Protein AF-A0A497I7K6-F1 (afdb_monomer_lite)

Secondary structure (DSSP, 8-state):
---HHHHHHHHHHHHTT---HHHHHHHHHHHHTTTT----EEEEETTEEEEEESS---S-HHHHHHHHHHHS--SEEEEEEEEEETTEEEEEEEEEETTS-HHHHHHHH--S-GGGEEEEEEE-SS-EEEEE-SSS-EEEEEE-SSHHHHHHHHHHHHHHH-TT---

Radius of gyration: 18.53 Å; chains: 1; bounding box: 37×37×55 Å

Sequence (167 aa):
MVNLFDYMRGLTDILGGKLTPKAKRVLAGLTEEREYHYKLNVELKSNIINVSSSLPISLLPDTLFSFFESRVRALAYTVIVSYEWRGELKRLEKVAPIQEDPSRLLKSMLQVPMDKIEEVTIKTKKFEIQYNLKGYRETLTVKLPNPDLARSIFIEFLHLVFPYLHV

Foldseek 3Di:
DQDPVLQVVLVVCVVVVHCDPSVVVNVVVVVVVPPPDFDWDWDDDWQKIKTKGLADQPPPPQNVLVLVPVVDPFQKKKKWWWFDDPNDIDIDIDIDTSPDGVVVVVVVRDPDDPLGTQKIWIDTPAKIWIWGPPPSMTMIMIGGPGRVVSVVSSVVVCCVSVVVPDD

Structure (mmCIF, N/CA/C/O backbone):
data_AF-A0A497I7K6-F1
#
_entry.id   AF-A0A497I7K6-F1
#
loop_
_atom_site.group_PDB
_atom_site.id
_atom_site.type_symbol
_atom_site.label_atom_id
_atom_site.label_alt_id
_atom_site.label_comp_id
_atom_site.label_asym_id
_atom_site.label_entity_id
_atom_site.label_seq_id
_atom_site.pdbx_PDB_ins_code
_atom_site.Cartn_x
_atom_site.Cartn_y
_atom_site.Cartn_z
_atom_site.occupancy
_atom_site.B_iso_or_equiv
_atom_site.auth_seq_id
_atom_site.auth_comp_id
_atom_site.auth_asym_id
_atom_site.auth_atom_id
_atom_site.pdbx_PDB_model_num
ATOM 1 N N . MET A 1 1 ? 2.313 9.948 -34.219 1.00 45.50 1 MET A N 1
ATOM 2 C CA . MET A 1 1 ? 2.419 8.775 -33.328 1.00 45.50 1 MET A CA 1
ATOM 3 C C . MET A 1 1 ? 3.867 8.680 -32.858 1.00 45.50 1 MET A C 1
ATOM 5 O O . MET A 1 1 ? 4.749 8.602 -33.706 1.00 45.50 1 MET A O 1
ATOM 9 N N . VAL A 1 2 ? 4.137 8.843 -31.560 1.00 47.28 2 VAL A N 1
ATOM 10 C CA . VAL A 1 2 ? 5.498 8.742 -30.995 1.00 47.28 2 VAL A CA 1
ATOM 11 C C . VAL A 1 2 ? 5.725 7.272 -30.650 1.00 47.28 2 VAL A C 1
ATOM 13 O O . VAL A 1 2 ? 4.891 6.697 -29.961 1.00 47.28 2 VAL A O 1
ATOM 16 N N . ASN A 1 3 ? 6.784 6.640 -31.163 1.00 53.66 3 ASN A N 1
ATOM 17 C CA . ASN A 1 3 ? 7.072 5.249 -30.801 1.00 53.66 3 ASN A CA 1
ATOM 18 C C . ASN A 1 3 ? 7.589 5.166 -29.348 1.00 53.66 3 ASN A C 1
ATOM 20 O O . ASN A 1 3 ? 8.128 6.142 -28.818 1.00 53.66 3 ASN A O 1
ATOM 24 N N . LEU A 1 4 ? 7.447 4.000 -28.712 1.00 43.75 4 LEU A N 1
ATOM 25 C CA . LEU A 1 4 ? 7.859 3.762 -27.323 1.00 43.75 4 LEU A CA 1
ATOM 26 C C . LEU A 1 4 ? 9.305 4.206 -27.039 1.00 43.75 4 LEU A C 1
ATOM 28 O O . LEU A 1 4 ? 9.591 4.850 -26.028 1.00 43.75 4 LEU A O 1
ATOM 32 N N . PHE A 1 5 ? 10.225 3.882 -27.948 1.00 50.81 5 PHE A N 1
ATOM 33 C CA . PHE A 1 5 ? 11.643 4.210 -27.806 1.00 50.81 5 PHE A CA 1
ATOM 34 C C . PHE A 1 5 ? 11.895 5.721 -27.762 1.00 50.81 5 PHE A C 1
ATOM 36 O O . PHE A 1 5 ? 12.762 6.189 -27.021 1.00 50.81 5 PHE A O 1
ATOM 43 N N . ASP A 1 6 ? 11.126 6.500 -28.516 1.00 54.34 6 ASP A N 1
ATOM 44 C CA . ASP A 1 6 ? 11.219 7.952 -28.545 1.00 54.34 6 ASP A CA 1
ATOM 45 C C . ASP A 1 6 ? 10.630 8.592 -27.289 1.00 54.34 6 ASP A C 1
ATOM 47 O O . ASP A 1 6 ? 11.174 9.591 -26.812 1.00 54.34 6 ASP A O 1
ATOM 51 N N . TYR A 1 7 ? 9.578 7.994 -26.727 1.00 54.44 7 TYR A N 1
ATOM 52 C CA . TYR A 1 7 ? 8.979 8.422 -25.464 1.00 54.44 7 TYR A CA 1
ATOM 53 C C . TYR A 1 7 ? 9.912 8.150 -24.274 1.00 54.44 7 TYR A C 1
ATOM 55 O O . TYR A 1 7 ? 10.249 9.075 -23.534 1.00 54.44 7 TYR A O 1
ATOM 63 N N . MET A 1 8 ? 10.437 6.924 -24.145 1.00 51.09 8 MET A N 1
ATOM 64 C CA . MET A 1 8 ? 11.393 6.563 -23.085 1.00 51.09 8 MET A CA 1
ATOM 65 C C . MET A 1 8 ? 12.682 7.384 -23.159 1.00 51.09 8 MET A C 1
ATOM 67 O O . MET A 1 8 ? 13.222 7.811 -22.135 1.00 51.09 8 MET A O 1
ATOM 71 N N . ARG A 1 9 ? 13.168 7.662 -24.373 1.00 68.75 9 ARG A N 1
ATOM 72 C CA . ARG A 1 9 ? 14.323 8.540 -24.569 1.00 68.75 9 ARG A CA 1
ATOM 73 C C . ARG A 1 9 ? 14.002 9.986 -24.204 1.00 68.75 9 ARG A C 1
ATOM 75 O O . ARG A 1 9 ? 14.824 10.626 -23.564 1.00 68.75 9 ARG A O 1
ATOM 82 N N . GLY A 1 10 ? 12.801 10.468 -24.526 1.00 67.44 10 GLY A N 1
ATOM 83 C CA . GLY A 1 10 ? 12.316 11.777 -24.090 1.00 67.44 10 GLY A CA 1
ATOM 84 C C . GLY A 1 10 ? 12.246 11.912 -22.566 1.00 67.44 10 GLY A C 1
ATOM 85 O O . GLY A 1 10 ? 12.724 12.908 -22.036 1.00 67.44 10 GLY A O 1
ATOM 86 N N . LEU A 1 11 ? 11.736 10.902 -21.855 1.00 59.03 11 LEU A N 1
ATOM 87 C CA . LEU A 1 11 ? 11.717 10.870 -20.386 1.00 59.03 11 LEU A CA 1
ATOM 88 C C . LEU A 1 11 ? 13.125 10.828 -19.782 1.00 59.03 11 LEU A C 1
ATOM 90 O O . LEU A 1 11 ? 13.419 11.562 -18.843 1.00 59.03 11 LEU A O 1
ATOM 94 N N . THR A 1 12 ? 14.014 10.012 -20.349 1.00 60.41 12 THR A N 1
ATOM 95 C CA . THR A 1 12 ? 15.410 9.910 -19.895 1.00 60.41 12 THR A CA 1
ATOM 96 C C . THR A 1 12 ? 16.163 11.224 -20.113 1.00 60.41 12 THR A C 1
ATOM 98 O O . THR A 1 12 ? 16.927 11.654 -19.252 1.00 60.41 12 THR A O 1
ATOM 101 N N . ASP A 1 13 ? 15.911 11.902 -21.236 1.00 61.06 13 ASP A N 1
ATOM 102 C CA . ASP A 1 13 ? 16.469 13.221 -21.526 1.00 61.06 13 ASP A CA 1
ATOM 103 C C . ASP A 1 13 ? 15.970 14.265 -20.511 1.00 61.06 13 ASP A C 1
ATOM 105 O O . ASP A 1 13 ? 16.783 15.033 -20.000 1.00 61.06 13 ASP A O 1
ATOM 109 N N . ILE A 1 14 ? 14.678 14.253 -20.147 1.00 64.31 14 ILE A N 1
ATOM 110 C CA . ILE A 1 14 ? 14.108 15.134 -19.107 1.00 64.31 14 ILE A CA 1
ATOM 111 C C . ILE A 1 14 ? 14.782 14.886 -17.752 1.00 64.31 14 ILE A C 1
ATOM 113 O O . ILE A 1 14 ? 15.235 15.839 -17.117 1.00 64.31 14 ILE A O 1
ATOM 117 N N . LEU A 1 15 ? 14.902 13.622 -17.331 1.00 55.75 15 LEU A N 1
ATOM 118 C CA . LEU A 1 15 ? 15.570 13.240 -16.078 1.00 55.75 15 LEU A CA 1
ATOM 119 C C . LEU A 1 15 ? 17.060 13.620 -16.071 1.00 55.75 15 LEU A C 1
ATOM 121 O O . LEU A 1 15 ? 17.618 13.922 -15.020 1.00 55.75 15 LEU A O 1
ATOM 125 N N . GLY A 1 16 ? 17.693 13.652 -17.245 1.00 54.12 16 GLY A N 1
ATOM 126 C CA . GLY A 1 16 ? 19.061 14.126 -17.450 1.00 54.12 16 GLY A CA 1
ATOM 127 C C . GLY A 1 16 ? 19.201 15.637 -17.683 1.00 54.12 16 GLY A C 1
ATOM 128 O O . GLY A 1 16 ? 20.292 16.080 -18.043 1.00 54.12 16 GLY A O 1
ATOM 129 N N . GLY A 1 17 ? 18.129 16.426 -17.540 1.00 60.25 17 GLY A N 1
ATOM 130 C CA . GLY A 1 17 ? 18.142 17.887 -17.700 1.00 60.25 17 GLY A CA 1
ATOM 131 C C . GLY A 1 17 ? 18.238 18.390 -19.148 1.00 60.25 17 GLY A C 1
ATOM 132 O O . GLY A 1 17 ? 18.594 19.544 -19.382 1.00 60.25 17 GLY A O 1
ATOM 133 N N . LYS A 1 18 ? 17.943 17.547 -20.141 1.00 68.56 18 LYS A N 1
ATOM 134 C CA . LYS A 1 18 ? 18.058 17.852 -21.575 1.00 68.56 18 LYS A CA 1
ATOM 135 C C . LYS A 1 18 ? 16.680 18.033 -22.217 1.00 68.56 18 LYS A C 1
ATOM 137 O O . LYS A 1 18 ? 15.853 17.130 -22.249 1.00 68.56 18 LYS A O 1
ATOM 142 N N . LEU A 1 19 ? 16.457 19.197 -22.827 1.00 71.69 19 LEU A N 1
ATOM 143 C CA . LEU A 1 19 ? 15.203 19.562 -23.506 1.00 71.69 19 LEU A CA 1
ATOM 144 C C . LEU A 1 19 ? 15.246 19.251 -25.012 1.00 71.69 19 LEU A C 1
ATOM 146 O O . LEU A 1 19 ? 15.161 20.132 -25.871 1.00 71.69 19 LEU A O 1
ATOM 150 N N . THR A 1 20 ? 15.396 17.968 -25.337 1.00 81.00 20 THR A N 1
ATOM 151 C CA . THR A 1 20 ? 15.431 17.472 -26.721 1.00 81.00 20 THR A CA 1
ATOM 152 C C . THR A 1 20 ? 14.057 17.569 -27.410 1.00 81.00 20 THR A C 1
ATOM 154 O O . THR A 1 20 ? 13.028 17.696 -26.744 1.00 81.00 20 THR A O 1
ATOM 157 N N . PRO A 1 21 ? 13.970 17.471 -28.752 1.00 80.19 21 PRO A N 1
ATOM 158 C CA . PRO A 1 21 ? 12.683 17.444 -29.462 1.00 80.19 21 PRO A CA 1
ATOM 159 C C . PRO A 1 21 ? 11.759 16.289 -29.045 1.00 80.19 21 PRO A C 1
ATOM 161 O O . PRO A 1 21 ? 10.551 16.346 -29.263 1.00 80.19 21 PRO A O 1
ATOM 164 N N . LYS A 1 22 ? 12.315 15.217 -28.468 1.00 75.31 22 LYS A N 1
ATOM 165 C CA . LYS A 1 22 ? 11.545 14.112 -27.884 1.00 75.31 22 LYS A CA 1
ATOM 166 C C . LYS A 1 22 ? 11.025 14.506 -26.502 1.00 75.31 22 LYS A C 1
ATOM 168 O O . LYS A 1 22 ? 9.820 14.455 -26.295 1.00 75.31 22 LYS A 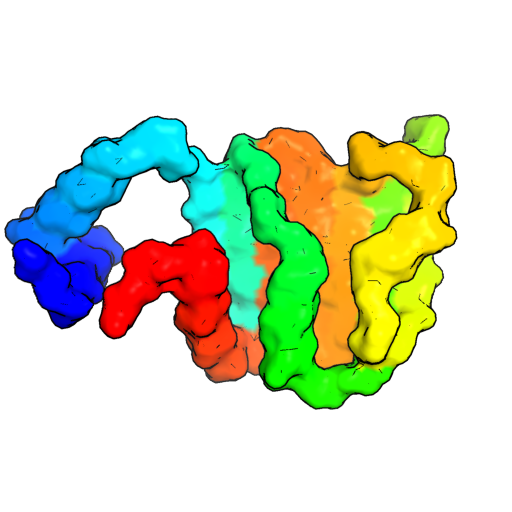O 1
ATOM 173 N N . ALA A 1 23 ? 11.886 15.038 -25.631 1.00 67.81 23 ALA A N 1
ATOM 174 C CA . ALA A 1 23 ? 11.495 15.598 -24.333 1.00 67.81 23 ALA A CA 1
ATOM 175 C C . ALA A 1 23 ? 10.397 16.672 -24.447 1.00 67.81 23 ALA A C 1
ATOM 177 O O . ALA A 1 23 ? 9.421 16.643 -23.708 1.00 67.81 23 ALA A O 1
ATOM 178 N N . LYS A 1 24 ? 10.500 17.587 -25.420 1.00 71.56 24 LYS A N 1
ATOM 179 C CA . LYS A 1 24 ? 9.485 18.630 -25.662 1.00 71.56 24 LYS A CA 1
ATOM 180 C C . LYS A 1 24 ? 8.129 18.058 -26.078 1.00 71.56 24 LYS A C 1
ATOM 182 O O . LYS A 1 24 ? 7.109 18.578 -25.652 1.00 71.56 24 LYS A O 1
ATOM 187 N N . ARG A 1 25 ? 8.113 16.988 -26.879 1.00 67.75 25 ARG A N 1
ATOM 188 C CA . ARG A 1 25 ? 6.876 16.300 -27.286 1.00 67.75 25 ARG A CA 1
ATOM 189 C C . ARG A 1 25 ? 6.246 15.518 -26.135 1.00 67.75 25 ARG A C 1
ATOM 191 O O . ARG A 1 25 ? 5.032 15.560 -25.992 1.00 67.75 25 ARG A O 1
ATOM 198 N N . VAL A 1 26 ? 7.067 14.876 -25.299 1.00 63.47 26 VAL A N 1
ATOM 199 C CA . VAL A 1 26 ? 6.618 14.245 -24.046 1.00 63.47 26 VAL A CA 1
ATOM 200 C C . VAL A 1 26 ? 5.989 15.293 -23.129 1.00 63.47 26 VAL A C 1
ATOM 202 O O . VAL A 1 26 ? 4.862 15.117 -22.687 1.00 63.47 26 VAL A O 1
ATOM 205 N N . LEU A 1 27 ? 6.666 16.424 -22.913 1.00 61.94 27 LEU A N 1
ATOM 206 C CA . LEU A 1 27 ? 6.131 17.525 -22.111 1.00 61.94 27 LEU A CA 1
ATOM 207 C C . LEU A 1 27 ? 4.833 18.091 -22.696 1.00 61.94 27 LEU A C 1
ATOM 209 O O . LEU A 1 27 ? 3.895 18.292 -21.941 1.00 61.94 27 LEU A O 1
ATOM 213 N N . ALA A 1 28 ? 4.747 18.299 -24.012 1.00 61.44 28 ALA A N 1
ATOM 214 C CA . ALA A 1 28 ? 3.534 18.800 -24.662 1.00 61.44 28 ALA A CA 1
ATOM 215 C C . ALA A 1 28 ? 2.328 17.860 -24.464 1.00 61.44 28 ALA A C 1
ATOM 217 O O . ALA A 1 28 ? 1.260 18.323 -24.070 1.00 61.44 28 ALA A O 1
ATOM 218 N N . GLY A 1 29 ? 2.520 16.545 -24.629 1.00 59.78 29 GLY A N 1
ATOM 219 C CA . GLY A 1 29 ? 1.478 15.547 -24.355 1.00 59.78 29 GLY A CA 1
ATOM 220 C C . GLY A 1 29 ? 1.048 15.523 -22.884 1.00 59.78 29 GLY A C 1
ATOM 221 O O . GLY A 1 29 ? -0.140 15.499 -22.590 1.00 59.78 29 GLY A O 1
ATOM 222 N N . LEU A 1 30 ? 2.001 15.662 -21.954 1.00 56.19 30 LEU A N 1
ATOM 223 C CA . LEU A 1 30 ? 1.704 15.816 -20.523 1.00 56.19 30 LEU A CA 1
ATOM 224 C C . LEU A 1 30 ? 0.933 17.113 -20.210 1.00 56.19 30 LEU A C 1
ATOM 226 O O . LEU A 1 30 ? 0.271 17.205 -19.177 1.00 56.19 30 LEU A O 1
ATOM 230 N N . THR A 1 31 ? 1.038 18.139 -21.061 1.00 48.72 31 THR A N 1
ATOM 231 C CA . THR A 1 31 ? 0.332 19.415 -20.879 1.00 48.72 31 THR A CA 1
ATOM 232 C C . THR A 1 31 ? -1.038 19.497 -21.546 1.00 48.72 31 THR A C 1
ATOM 234 O O . THR A 1 31 ? -1.839 20.317 -21.115 1.00 48.72 31 THR A O 1
ATOM 237 N N . GLU A 1 32 ? -1.335 18.692 -22.563 1.00 48.25 32 GLU A N 1
ATOM 238 C CA . GLU A 1 32 ? -2.649 18.711 -23.229 1.00 48.25 32 GLU A CA 1
ATOM 239 C C . GLU A 1 32 ? -3.720 17.925 -22.446 1.00 48.25 32 GLU A C 1
ATOM 241 O O . GLU A 1 32 ? -4.901 18.233 -22.550 1.00 48.25 32 GLU A O 1
ATOM 246 N N . GLU A 1 33 ? -3.332 17.020 -21.542 1.00 45.16 33 GLU A N 1
ATOM 247 C CA . GLU A 1 33 ? -4.241 16.294 -20.631 1.00 45.16 33 GLU A CA 1
ATOM 248 C C . GLU A 1 33 ? -4.492 17.027 -19.284 1.00 45.16 33 GLU A C 1
ATOM 250 O O . GLU A 1 33 ? -4.772 16.426 -18.244 1.00 45.16 33 GLU A O 1
ATOM 255 N N . ARG A 1 34 ? -4.346 18.358 -19.258 1.00 42.75 34 ARG A N 1
ATOM 256 C CA . ARG A 1 34 ? -4.182 19.169 -18.032 1.00 42.75 34 ARG A CA 1
ATOM 257 C C . ARG A 1 34 ? -5.398 19.376 -17.123 1.00 42.75 34 ARG A C 1
ATOM 259 O O . ARG A 1 34 ? -5.233 20.051 -16.110 1.00 42.75 34 ARG A O 1
ATOM 266 N N . GLU A 1 35 ? -6.566 18.800 -17.392 1.00 42.34 35 GLU A N 1
ATOM 267 C CA . GLU A 1 35 ? -7.711 18.931 -16.469 1.00 42.34 35 GLU A CA 1
ATOM 268 C C . GLU A 1 35 ? -7.825 17.801 -15.427 1.00 42.34 35 GLU A C 1
ATOM 270 O O . GLU A 1 35 ? -8.529 17.976 -14.436 1.00 42.34 35 GLU A O 1
ATOM 275 N N . TYR A 1 36 ? -7.065 16.699 -15.552 1.00 40.06 36 TYR A N 1
ATOM 276 C CA . TYR A 1 36 ? -7.147 15.562 -14.611 1.00 40.06 36 TYR A CA 1
ATOM 277 C C . TYR A 1 36 ? -5.834 15.177 -13.897 1.00 40.06 36 TYR A C 1
ATOM 279 O O . TYR A 1 36 ? -5.865 14.429 -12.919 1.00 40.06 36 TYR A O 1
ATOM 287 N N . HIS A 1 37 ? -4.675 15.709 -14.300 1.00 42.62 37 HIS A N 1
ATOM 288 C CA . HIS A 1 37 ? -3.367 15.293 -13.759 1.00 42.62 37 HIS A CA 1
ATOM 289 C C . HIS A 1 37 ? -2.911 16.106 -12.543 1.00 42.62 37 HIS A C 1
ATOM 291 O O . HIS A 1 37 ? -1.955 16.883 -12.597 1.00 42.62 37 HIS A O 1
ATOM 297 N N . TYR A 1 38 ? -3.564 15.917 -11.401 1.00 43.75 38 TYR A N 1
ATOM 298 C CA . TYR A 1 38 ? -3.073 16.459 -10.134 1.00 43.75 38 TYR A CA 1
ATOM 299 C C . TYR A 1 38 ? -2.150 15.456 -9.415 1.00 43.75 38 TYR A C 1
ATOM 301 O O . TYR A 1 38 ? -2.599 14.552 -8.724 1.00 43.75 38 TYR A O 1
ATOM 309 N N . LYS A 1 39 ? -0.836 15.712 -9.516 1.00 57.12 39 LYS A N 1
ATOM 310 C CA . LYS A 1 39 ? 0.183 15.539 -8.452 1.00 57.12 39 LYS A CA 1
ATOM 311 C C . LYS A 1 39 ? 0.325 14.146 -7.809 1.00 57.12 39 LYS A C 1
ATOM 313 O O . LYS A 1 39 ? 0.561 14.058 -6.604 1.00 57.12 39 LYS A O 1
ATOM 318 N N . LEU A 1 40 ? 0.259 13.077 -8.599 1.00 58.28 40 LEU A N 1
ATOM 319 C CA . LEU A 1 40 ? 0.717 11.763 -8.152 1.00 58.28 40 LEU A CA 1
ATOM 320 C C . LEU A 1 40 ? 2.246 11.679 -8.282 1.00 58.28 40 LEU A C 1
ATOM 322 O O . LEU A 1 40 ? 2.789 11.787 -9.378 1.00 58.28 40 LEU A O 1
ATOM 326 N N . ASN A 1 41 ? 2.949 11.510 -7.168 1.00 67.12 41 ASN A N 1
ATOM 327 C CA . ASN A 1 41 ? 4.393 11.306 -7.124 1.00 67.12 41 ASN A CA 1
ATOM 328 C C . ASN A 1 41 ? 4.686 9.862 -6.718 1.00 67.12 41 ASN A C 1
ATOM 330 O O . ASN A 1 41 ? 4.295 9.440 -5.628 1.00 67.12 41 ASN A O 1
ATOM 334 N N . VAL A 1 42 ? 5.370 9.131 -7.597 1.00 70.62 42 VAL A N 1
ATOM 335 C CA . VAL A 1 42 ? 5.723 7.721 -7.425 1.00 70.62 42 VAL A CA 1
ATOM 336 C C . VAL A 1 42 ? 7.244 7.596 -7.385 1.00 70.62 42 VAL A C 1
ATOM 338 O O . VAL A 1 42 ? 7.934 8.000 -8.318 1.00 70.62 42 VAL A O 1
ATOM 341 N N . GLU A 1 43 ? 7.776 7.033 -6.307 1.00 77.56 43 GLU A N 1
ATOM 342 C CA . GLU A 1 43 ? 9.208 6.960 -6.034 1.00 77.56 43 GLU A CA 1
ATOM 343 C C . GLU A 1 43 ? 9.611 5.541 -5.620 1.00 77.56 43 GLU A C 1
ATOM 345 O O . GLU A 1 43 ? 8.977 4.934 -4.761 1.00 77.56 43 GLU A O 1
ATOM 350 N N . LEU A 1 44 ? 10.706 5.026 -6.187 1.00 80.06 44 LEU A N 1
ATOM 351 C CA . LEU A 1 44 ? 11.354 3.795 -5.732 1.00 80.06 44 LEU A CA 1
ATOM 352 C C . LEU A 1 44 ? 12.650 4.135 -4.987 1.00 80.06 44 LEU A C 1
ATOM 354 O O . LEU A 1 44 ? 13.608 4.630 -5.581 1.00 80.06 44 LEU A O 1
ATOM 358 N N . LYS A 1 45 ? 12.710 3.807 -3.695 1.00 83.81 45 LYS A N 1
ATOM 359 C CA . LYS A 1 45 ? 13.910 3.908 -2.854 1.00 83.81 45 LYS A CA 1
ATOM 360 C C . LYS A 1 45 ? 14.311 2.528 -2.350 1.00 83.81 45 LYS A C 1
ATOM 362 O O . LYS A 1 45 ? 13.741 2.020 -1.388 1.00 83.81 45 LYS A O 1
ATOM 367 N N . SER A 1 46 ? 15.338 1.936 -2.963 1.00 87.50 46 SER A N 1
ATOM 368 C CA . SER A 1 46 ? 15.826 0.590 -2.624 1.00 87.50 46 SER A CA 1
ATOM 369 C C . SER A 1 46 ? 14.721 -0.469 -2.761 1.00 87.50 46 SER A C 1
ATOM 371 O O . SER A 1 46 ? 14.386 -0.856 -3.876 1.00 87.50 46 SER A O 1
ATOM 373 N N . ASN A 1 47 ? 14.138 -0.914 -1.649 1.00 85.44 47 ASN A N 1
ATOM 374 C CA . ASN A 1 47 ? 13.063 -1.898 -1.573 1.00 85.44 47 ASN A CA 1
ATOM 375 C C . ASN A 1 47 ? 11.704 -1.286 -1.184 1.00 85.44 47 ASN A C 1
ATOM 377 O O . ASN A 1 47 ? 10.800 -2.021 -0.785 1.00 85.44 47 ASN A O 1
ATOM 381 N N . ILE A 1 48 ? 11.579 0.041 -1.243 1.00 85.38 48 ILE A N 1
ATOM 382 C CA . ILE A 1 48 ? 10.383 0.787 -0.846 1.00 85.38 48 ILE A CA 1
ATOM 383 C C . ILE A 1 48 ? 9.830 1.538 -2.054 1.00 85.38 48 ILE A C 1
ATOM 385 O O . ILE A 1 48 ? 10.547 2.322 -2.675 1.00 85.38 48 ILE A O 1
ATOM 389 N N . ILE A 1 49 ? 8.556 1.315 -2.359 1.00 82.31 49 ILE A N 1
ATOM 390 C CA . ILE A 1 49 ? 7.788 2.072 -3.347 1.00 82.31 49 ILE A CA 1
ATOM 391 C C . ILE A 1 49 ? 6.895 3.041 -2.577 1.00 82.31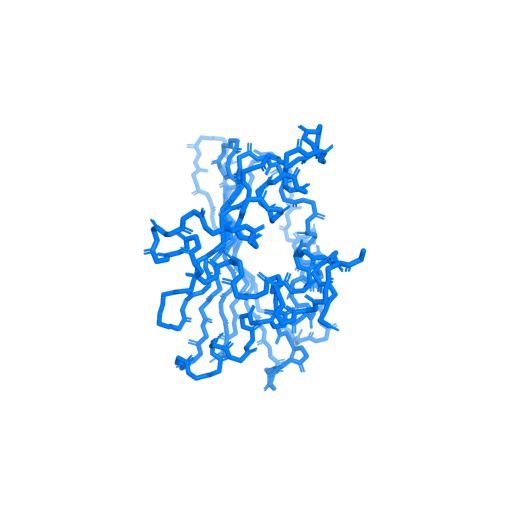 49 ILE A C 1
ATOM 393 O O . ILE A 1 49 ? 6.060 2.608 -1.789 1.00 82.31 49 ILE A O 1
ATOM 397 N N . ASN A 1 50 ? 7.064 4.337 -2.804 1.00 79.81 50 ASN A N 1
ATOM 398 C CA . ASN A 1 50 ? 6.213 5.375 -2.240 1.00 79.81 50 ASN A CA 1
ATOM 399 C C . ASN A 1 50 ? 5.345 5.966 -3.340 1.00 79.81 50 ASN A C 1
ATOM 401 O O . ASN A 1 50 ? 5.847 6.354 -4.391 1.00 79.81 50 ASN A O 1
ATOM 405 N N . VAL A 1 51 ? 4.058 6.097 -3.069 1.00 74.31 51 VAL A N 1
ATOM 406 C CA . VAL A 1 51 ? 3.125 6.871 -3.876 1.00 74.31 51 VAL A CA 1
ATOM 407 C C . VAL A 1 51 ? 2.530 7.934 -2.981 1.00 74.31 51 VAL A C 1
ATOM 409 O O . VAL A 1 51 ? 2.075 7.648 -1.879 1.00 74.31 51 VAL A O 1
ATOM 412 N N . SER A 1 52 ? 2.540 9.174 -3.438 1.00 72.25 52 SER A N 1
ATOM 413 C CA . SER A 1 52 ? 1.913 10.287 -2.737 1.00 72.25 52 SER A CA 1
ATOM 414 C C . SER A 1 52 ? 1.040 11.054 -3.705 1.00 72.25 52 SER A C 1
ATOM 416 O O . SER A 1 52 ? 1.450 11.321 -4.831 1.00 72.25 52 SER A O 1
ATOM 418 N N . SER A 1 53 ? -0.161 11.400 -3.268 1.00 67.25 53 SER A N 1
ATOM 419 C CA . SER A 1 53 ? -1.098 12.196 -4.048 1.00 67.25 53 SER A CA 1
ATOM 420 C C . SER A 1 53 ? -1.569 13.384 -3.229 1.00 67.25 53 SER A C 1
ATOM 422 O O . SER A 1 53 ? -1.698 13.297 -2.009 1.00 67.25 53 SER A O 1
ATOM 424 N N . SER A 1 54 ? -1.830 14.510 -3.890 1.00 57.41 54 SER A N 1
ATOM 425 C CA . SER A 1 54 ? -2.528 15.641 -3.265 1.00 57.41 54 SER A CA 1
ATOM 426 C C . SER A 1 54 ? -4.043 15.616 -3.479 1.00 57.41 54 SER A C 1
ATOM 428 O O . SER A 1 54 ? -4.709 16.590 -3.142 1.00 57.41 54 SER A O 1
ATOM 430 N N . LEU A 1 55 ? -4.551 14.567 -4.122 1.00 54.97 55 LEU A N 1
ATOM 431 C CA . LEU A 1 55 ? -5.966 14.239 -4.267 1.00 54.97 55 LEU A CA 1
ATOM 432 C C . LEU A 1 55 ? -6.192 12.804 -3.773 1.00 54.97 55 LEU A C 1
ATOM 434 O O . LEU A 1 55 ? -5.230 12.031 -3.754 1.00 54.97 55 LEU A O 1
ATOM 438 N N . PRO A 1 56 ? -7.430 12.418 -3.425 1.00 53.38 56 PRO A N 1
ATOM 439 C CA . PRO A 1 56 ? -7.737 11.032 -3.104 1.00 53.38 56 PRO A CA 1
ATOM 440 C C . PRO A 1 56 ? -7.264 10.094 -4.218 1.00 53.38 56 PRO A C 1
ATOM 442 O O . PRO A 1 56 ? -7.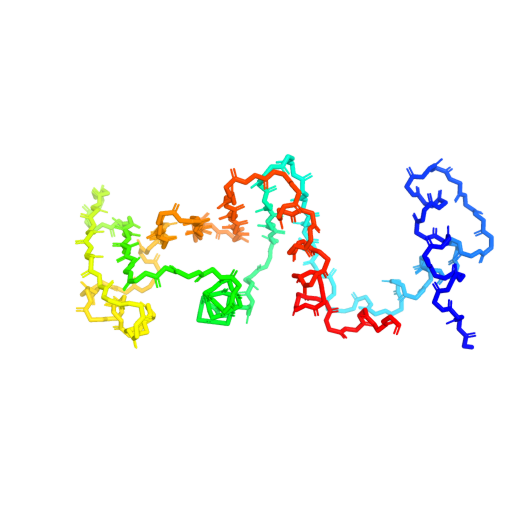572 10.300 -5.395 1.00 53.38 56 PRO A O 1
ATOM 445 N N . ILE A 1 57 ? -6.472 9.091 -3.861 1.00 55.31 57 ILE A N 1
ATOM 446 C CA . ILE A 1 57 ? -6.026 8.037 -4.755 1.00 55.31 57 ILE A CA 1
ATOM 447 C C . ILE A 1 57 ? -7.232 7.118 -4.937 1.00 55.31 57 ILE A C 1
ATOM 449 O O . ILE A 1 57 ? -7.528 6.261 -4.113 1.00 55.31 57 ILE A O 1
ATOM 453 N N . SER A 1 58 ? -7.933 7.251 -6.058 1.00 50.19 58 SER A N 1
ATOM 454 C CA . SER A 1 58 ? -9.048 6.364 -6.418 1.00 50.19 58 SER A CA 1
ATOM 455 C C . SER A 1 58 ? -8.625 4.913 -6.739 1.00 50.19 58 SER A C 1
ATOM 457 O O . SER A 1 58 ? -9.442 4.133 -7.226 1.00 50.19 58 SER A O 1
ATOM 459 N N . LEU A 1 59 ? -7.375 4.512 -6.451 1.00 54.06 59 LEU A N 1
ATOM 460 C CA . LEU A 1 59 ? -6.953 3.106 -6.437 1.00 54.06 59 LEU A CA 1
ATOM 461 C C . LEU A 1 59 ? -7.395 2.471 -5.119 1.00 54.06 59 LEU A C 1
ATOM 463 O O . LEU A 1 59 ? -6.774 2.661 -4.074 1.00 54.06 59 LEU A O 1
ATOM 467 N N . LEU A 1 60 ? -8.472 1.694 -5.193 1.00 57.03 60 LEU A N 1
ATOM 468 C CA . LEU A 1 60 ? -9.006 0.954 -4.056 1.00 57.03 60 LEU A CA 1
ATOM 469 C C . LEU A 1 60 ? -7.910 0.065 -3.430 1.00 57.03 60 LEU A C 1
ATOM 471 O O . LEU A 1 60 ? -7.194 -0.618 -4.176 1.00 57.03 60 LEU A O 1
ATOM 475 N N . PRO A 1 61 ? -7.799 0.010 -2.086 1.00 60.50 61 PRO A N 1
ATOM 476 C CA . PRO A 1 61 ? -6.864 -0.871 -1.385 1.00 60.50 61 PRO A CA 1
ATOM 477 C C . PRO A 1 61 ? -6.894 -2.326 -1.870 1.00 60.50 61 PRO A C 1
ATOM 479 O O . PRO A 1 61 ? -5.852 -2.972 -1.926 1.00 60.50 61 PRO A O 1
ATOM 482 N N . ASP A 1 62 ? -8.057 -2.804 -2.318 1.00 64.81 62 ASP A N 1
ATOM 483 C CA . ASP A 1 62 ? -8.253 -4.155 -2.857 1.00 64.81 62 ASP A CA 1
ATOM 484 C C . ASP A 1 62 ? -7.456 -4.404 -4.139 1.00 64.81 62 ASP A C 1
ATOM 486 O O . ASP A 1 62 ? -6.812 -5.438 -4.284 1.00 64.81 62 ASP A O 1
ATOM 490 N N . THR A 1 63 ? -7.436 -3.436 -5.061 1.00 68.88 63 THR A N 1
ATOM 491 C CA . THR A 1 63 ? -6.712 -3.571 -6.338 1.00 68.88 63 THR A CA 1
ATOM 492 C C . THR A 1 63 ? -5.208 -3.663 -6.103 1.00 68.88 63 THR A C 1
ATOM 494 O O . THR A 1 63 ? -4.513 -4.472 -6.717 1.00 68.88 63 THR A O 1
ATOM 497 N N . LEU A 1 64 ? -4.708 -2.853 -5.173 1.00 72.38 64 LEU A N 1
ATOM 498 C CA . LEU A 1 64 ? -3.303 -2.830 -4.784 1.00 72.38 64 LEU A CA 1
ATOM 499 C C . LEU A 1 64 ? -2.924 -4.099 -4.020 1.00 72.38 64 LEU A C 1
ATOM 501 O O . LEU A 1 64 ? -1.906 -4.717 -4.326 1.00 72.38 64 LEU A O 1
ATOM 505 N N . PHE A 1 65 ? -3.757 -4.526 -3.073 1.00 74.25 65 PHE A N 1
ATOM 506 C CA . PHE A 1 65 ? -3.549 -5.766 -2.342 1.00 74.25 65 PHE A CA 1
ATOM 507 C C . PHE A 1 65 ? -3.491 -6.970 -3.282 1.00 74.25 65 PHE A C 1
ATOM 509 O O . PHE A 1 65 ? -2.488 -7.677 -3.260 1.00 74.25 65 PHE A O 1
ATOM 516 N N . SER A 1 66 ? -4.479 -7.159 -4.163 1.00 78.62 66 SER A N 1
ATOM 517 C CA . SER A 1 66 ? -4.487 -8.266 -5.132 1.00 78.62 66 SER A CA 1
ATOM 518 C C . SER A 1 66 ? -3.297 -8.212 -6.095 1.00 78.62 66 SER A C 1
ATOM 520 O O . SER A 1 66 ? -2.731 -9.250 -6.461 1.00 78.62 66 SER A O 1
ATOM 522 N N . PHE A 1 67 ? -2.866 -7.008 -6.489 1.00 82.19 67 PHE A N 1
ATOM 523 C CA . PHE A 1 67 ? -1.651 -6.836 -7.279 1.00 82.19 67 PHE A CA 1
ATOM 524 C C . PHE A 1 67 ? -0.428 -7.380 -6.533 1.00 82.19 67 PHE A C 1
ATOM 526 O O . PHE A 1 67 ? 0.255 -8.252 -7.060 1.00 82.19 67 PHE A O 1
ATOM 533 N N . PHE A 1 68 ? -0.163 -6.950 -5.297 1.00 79.12 68 PHE A N 1
ATOM 534 C CA . PHE A 1 68 ? 1.006 -7.439 -4.557 1.00 79.12 68 PHE A CA 1
ATOM 535 C C . PHE A 1 68 ? 0.872 -8.910 -4.145 1.00 79.12 68 PHE A C 1
ATOM 537 O O . PHE A 1 68 ? 1.840 -9.660 -4.272 1.00 79.12 68 PHE A O 1
ATOM 544 N N . GLU A 1 69 ? -0.317 -9.345 -3.725 1.00 81.12 69 GLU A N 1
ATOM 545 C CA . GLU A 1 69 ? -0.645 -10.730 -3.375 1.00 81.12 69 GLU A CA 1
ATOM 546 C C . GLU A 1 69 ? -0.293 -11.696 -4.510 1.00 81.12 69 GLU A C 1
ATOM 548 O O . GLU A 1 69 ? 0.453 -12.651 -4.305 1.00 81.12 69 GLU A O 1
ATOM 553 N N . SER A 1 70 ? -0.748 -11.423 -5.733 1.00 81.19 70 SER A N 1
ATOM 554 C CA . SER A 1 70 ? -0.494 -12.302 -6.883 1.00 81.19 70 SER A CA 1
ATOM 555 C C . SER A 1 70 ? 0.994 -12.455 -7.236 1.00 81.19 70 SER A C 1
ATOM 557 O O . SER A 1 70 ? 1.361 -13.386 -7.955 1.00 81.19 70 SER A O 1
ATOM 559 N N . ARG A 1 71 ? 1.870 -11.590 -6.706 1.00 77.31 71 ARG A N 1
ATOM 560 C CA . ARG A 1 71 ? 3.330 -11.663 -6.881 1.00 77.31 71 ARG A CA 1
ATOM 561 C C . ARG A 1 71 ? 4.057 -12.308 -5.700 1.00 77.31 71 ARG A C 1
ATOM 563 O O . ARG A 1 71 ? 5.254 -12.585 -5.798 1.00 77.31 71 ARG A O 1
ATOM 570 N N . VAL A 1 72 ? 3.378 -12.590 -4.589 1.00 67.56 72 VAL A N 1
ATOM 571 C CA . VAL A 1 72 ? 4.011 -13.121 -3.375 1.00 67.56 72 VAL A CA 1
ATOM 572 C C . V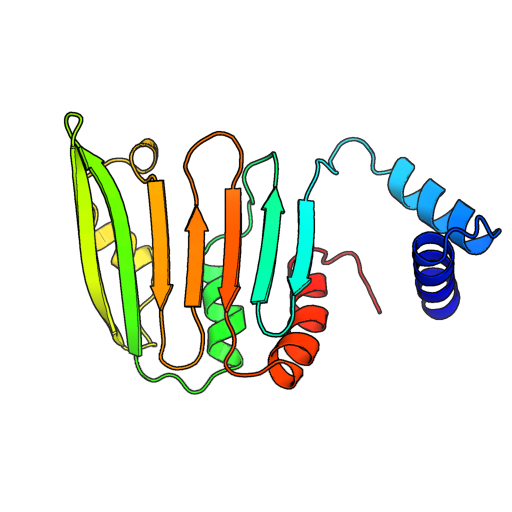AL A 1 72 ? 3.229 -14.287 -2.767 1.00 67.56 72 VAL A C 1
ATOM 574 O O . VAL A 1 72 ? 2.052 -14.203 -2.458 1.00 67.56 72 VAL A O 1
ATOM 577 N N . ARG A 1 73 ? 3.924 -15.399 -2.500 1.00 73.62 73 ARG A N 1
ATOM 578 C CA . ARG A 1 73 ? 3.350 -16.621 -1.898 1.00 73.62 73 ARG A CA 1
ATOM 579 C C . ARG A 1 73 ? 3.100 -16.481 -0.385 1.00 73.62 73 ARG A C 1
ATOM 581 O O . ARG A 1 73 ? 3.651 -17.245 0.410 1.00 73.62 73 ARG A O 1
ATOM 588 N N . ALA A 1 74 ? 2.368 -15.455 0.036 1.00 78.81 74 ALA A N 1
ATOM 589 C CA . ALA A 1 74 ? 1.948 -15.289 1.425 1.00 78.81 74 ALA A CA 1
ATOM 590 C C . ALA A 1 74 ? 0.753 -16.206 1.741 1.00 78.81 74 ALA A C 1
ATOM 592 O O . ALA A 1 74 ? -0.062 -16.488 0.873 1.00 78.81 74 ALA A O 1
ATOM 593 N N . LEU A 1 75 ? 0.664 -16.686 2.985 1.00 84.75 75 LEU A N 1
ATOM 594 C CA . LEU A 1 75 ? -0.451 -17.531 3.450 1.00 84.75 75 LEU A CA 1
ATOM 595 C C . LEU A 1 75 ? -1.454 -16.763 4.320 1.00 84.75 75 LEU A C 1
ATOM 5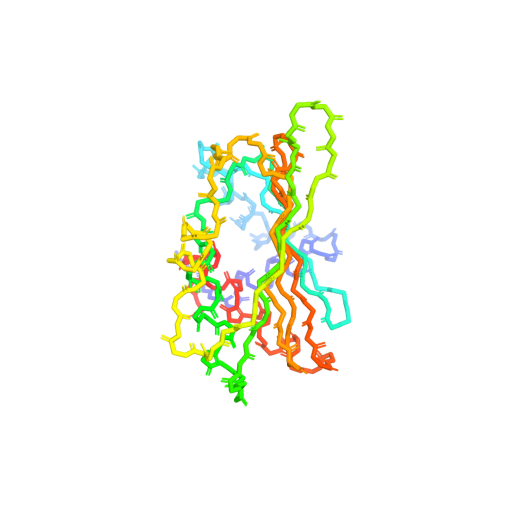97 O O . LEU A 1 75 ? -2.607 -17.163 4.444 1.00 84.75 75 LEU A O 1
ATOM 601 N N . ALA A 1 76 ? -1.003 -15.673 4.938 1.00 89.88 76 ALA A N 1
ATOM 602 C CA . ALA A 1 76 ? -1.785 -14.842 5.838 1.00 89.88 76 ALA A CA 1
ATOM 603 C C . ALA A 1 76 ? -1.253 -13.407 5.817 1.00 89.88 76 ALA A C 1
ATOM 605 O O . ALA A 1 76 ? -0.087 -13.165 5.466 1.00 89.88 76 ALA A O 1
ATOM 606 N N . TYR A 1 77 ? -2.105 -12.484 6.242 1.00 90.06 77 TYR A N 1
ATOM 607 C CA . TYR A 1 77 ? -1.796 -11.076 6.418 1.00 90.06 77 TYR A CA 1
ATOM 608 C C . TYR A 1 77 ? -2.355 -10.562 7.747 1.00 90.06 77 TYR A C 1
ATOM 610 O O . TYR A 1 77 ? -3.235 -11.165 8.361 1.00 90.06 77 TYR A O 1
ATOM 618 N N . THR A 1 78 ? -1.821 -9.433 8.188 1.00 90.88 78 THR A N 1
ATOM 619 C CA . THR A 1 78 ? -2.295 -8.684 9.346 1.00 90.88 78 THR A CA 1
ATOM 620 C C . THR A 1 78 ? -2.811 -7.337 8.863 1.00 90.88 78 THR A C 1
ATOM 622 O O . THR A 1 78 ? -2.079 -6.617 8.182 1.00 90.88 78 THR A O 1
ATOM 625 N N . VAL A 1 79 ? -4.042 -6.984 9.229 1.00 90.06 79 VAL A N 1
ATOM 626 C CA . VAL A 1 79 ? -4.580 -5.626 9.069 1.00 90.06 79 VAL A CA 1
ATOM 627 C C . VAL A 1 79 ? -4.436 -4.897 10.385 1.00 90.06 79 VAL A C 1
ATOM 629 O O . VAL A 1 79 ? -4.894 -5.377 11.421 1.00 90.06 79 VAL A O 1
ATOM 632 N N . ILE A 1 80 ? -3.810 -3.732 10.327 1.00 91.38 80 ILE A N 1
ATOM 633 C CA . ILE A 1 80 ? -3.650 -2.810 11.440 1.00 91.38 80 ILE A CA 1
ATOM 634 C C . ILE A 1 80 ? -4.356 -1.518 11.053 1.00 91.38 80 ILE A C 1
ATOM 636 O O . ILE A 1 80 ? -4.115 -0.984 9.972 1.00 91.38 80 ILE A O 1
ATOM 640 N N . VAL A 1 81 ? -5.209 -1.008 11.932 1.00 90.06 81 VAL A N 1
ATOM 641 C CA . VAL A 1 81 ? -5.944 0.238 11.710 1.00 90.06 81 VAL A CA 1
ATOM 642 C C . VAL A 1 81 ? -5.700 1.176 12.871 1.00 90.06 81 VAL A C 1
ATOM 644 O O . VAL A 1 81 ? -5.924 0.791 14.019 1.00 90.06 81 VAL A O 1
ATOM 647 N N . SER A 1 82 ? -5.284 2.398 12.564 1.00 90.69 82 SER A N 1
ATOM 648 C CA . SER A 1 82 ? -5.158 3.493 13.523 1.00 90.69 82 SER A CA 1
ATOM 649 C C . SER A 1 82 ? -6.251 4.522 13.235 1.00 90.69 82 SER A C 1
ATOM 651 O O . SER A 1 82 ? -6.381 4.989 12.103 1.00 90.69 82 SER A O 1
ATOM 653 N N . TYR A 1 83 ? -7.060 4.859 14.237 1.00 88.88 83 TYR A N 1
ATOM 654 C CA . TYR A 1 83 ? -8.193 5.778 14.088 1.00 88.88 83 TYR A CA 1
ATOM 655 C C . TYR A 1 83 ? -8.386 6.642 15.331 1.00 88.88 83 TYR A C 1
ATOM 657 O O . TYR A 1 83 ? -8.064 6.228 16.445 1.00 88.88 83 TYR A O 1
ATOM 665 N N . GLU A 1 84 ? -8.940 7.835 15.151 1.00 87.19 84 GLU A N 1
ATOM 666 C CA . GLU A 1 84 ? -9.289 8.724 16.256 1.00 87.19 84 GLU A CA 1
ATOM 667 C C . GLU A 1 84 ? -10.714 8.437 16.746 1.00 87.19 84 GLU A C 1
ATOM 669 O O . GLU A 1 84 ? -11.681 8.452 15.982 1.00 87.19 84 GLU A O 1
ATOM 674 N N . TRP A 1 85 ? -10.877 8.206 18.047 1.00 85.69 85 TRP A N 1
ATOM 675 C CA . TRP A 1 85 ? -12.188 8.063 18.670 1.00 85.69 85 TRP A CA 1
ATOM 676 C C . TRP A 1 85 ? -12.259 8.873 19.955 1.00 85.69 85 TRP A C 1
ATOM 678 O O . TRP A 1 85 ? -11.518 8.619 20.901 1.00 85.69 85 TRP A O 1
ATOM 688 N N . ARG A 1 86 ? -13.185 9.839 19.992 1.00 85.94 86 ARG A N 1
ATOM 689 C CA . ARG A 1 86 ? -13.396 10.742 21.139 1.00 85.94 86 ARG A CA 1
ATOM 690 C C . ARG A 1 86 ? -12.110 11.466 21.582 1.00 85.94 86 ARG A C 1
ATOM 692 O O . ARG A 1 86 ? -11.889 11.634 22.775 1.00 85.94 86 ARG A O 1
ATOM 699 N N . GLY A 1 87 ? -11.279 11.888 20.625 1.00 84.38 87 GLY A N 1
ATOM 700 C CA . GLY A 1 87 ? -10.019 12.595 20.886 1.00 84.38 87 GLY A CA 1
ATOM 701 C C . GLY A 1 87 ? -8.839 11.694 21.264 1.00 84.38 87 GLY A C 1
ATOM 702 O O . GLY A 1 87 ? -7.761 12.203 21.560 1.00 84.38 87 GLY A O 1
ATOM 703 N N . GLU A 1 88 ? -9.012 10.370 21.251 1.00 87.75 88 GLU A N 1
ATOM 704 C CA . GLU A 1 88 ? -7.943 9.409 21.525 1.00 87.75 88 GLU A CA 1
ATOM 705 C C . GLU A 1 88 ? -7.606 8.586 20.279 1.00 87.75 88 GLU A C 1
ATOM 707 O O . GLU A 1 88 ? -8.499 8.060 19.610 1.00 87.75 88 GLU A O 1
ATOM 712 N N . LEU A 1 89 ? -6.312 8.404 20.005 1.00 89.62 89 LEU A N 1
ATOM 713 C CA . LEU A 1 89 ? -5.852 7.479 18.973 1.00 89.62 89 LEU A CA 1
ATOM 714 C C . LEU A 1 89 ? -6.018 6.037 19.467 1.00 89.62 89 LEU A C 1
ATOM 716 O O . LEU A 1 89 ? -5.469 5.640 20.499 1.00 89.62 89 LEU A O 1
ATOM 720 N N . LYS A 1 90 ? -6.775 5.241 18.721 1.00 91.12 90 LYS A N 1
ATOM 721 C CA . LYS A 1 90 ? -6.989 3.814 18.956 1.00 91.12 90 LYS A CA 1
ATOM 722 C C . LYS A 1 90 ? -6.349 3.007 17.838 1.00 91.12 90 LYS A C 1
ATOM 724 O O . LYS A 1 90 ? -6.225 3.473 16.707 1.00 91.12 90 LYS A O 1
ATOM 729 N N . ARG A 1 91 ? -5.956 1.777 18.171 1.00 92.88 91 ARG A N 1
ATOM 730 C CA . ARG A 1 91 ? -5.356 0.830 17.236 1.00 92.88 91 ARG A CA 1
ATOM 731 C C . ARG A 1 91 ? -6.055 -0.517 17.331 1.00 92.88 91 ARG A C 1
ATOM 733 O O . ARG A 1 91 ? -6.194 -1.061 18.425 1.00 92.88 91 ARG A O 1
ATOM 740 N N . LEU A 1 92 ? -6.464 -1.050 16.187 1.00 91.88 92 LEU A N 1
ATOM 741 C CA . LEU A 1 92 ? -7.015 -2.395 16.049 1.00 91.88 92 LEU A CA 1
ATOM 742 C C . LEU A 1 92 ? -6.110 -3.224 15.151 1.00 91.88 92 LEU A C 1
ATOM 744 O O . LEU A 1 92 ? -5.562 -2.719 14.176 1.00 91.88 92 LEU A O 1
ATOM 748 N N . GLU A 1 93 ? -5.971 -4.501 15.480 1.00 93.75 93 GLU A N 1
ATOM 749 C CA . GLU A 1 93 ? -5.161 -5.441 14.718 1.00 93.75 93 GLU A CA 1
ATOM 750 C C . GLU A 1 93 ? -5.905 -6.765 14.573 1.00 93.75 93 GLU A C 1
ATOM 752 O O . GLU A 1 93 ? -6.491 -7.265 15.536 1.00 93.75 93 GLU A O 1
ATOM 757 N N . LYS A 1 94 ? -5.895 -7.333 13.366 1.00 92.56 94 LYS A N 1
ATOM 758 C CA . LYS A 1 94 ? -6.480 -8.646 13.096 1.00 92.56 94 LYS A CA 1
ATOM 759 C C . LYS A 1 94 ? -5.657 -9.396 12.061 1.00 92.56 94 LYS A C 1
ATOM 761 O O . LYS A 1 94 ? -5.248 -8.834 11.048 1.00 92.56 94 LYS A O 1
ATOM 766 N N . VAL A 1 95 ? -5.436 -10.676 12.333 1.00 93.00 95 VAL A N 1
ATOM 767 C CA . VAL A 1 95 ? -4.774 -11.609 11.419 1.00 93.00 95 VAL A CA 1
ATOM 768 C C . VAL A 1 95 ? -5.841 -12.353 10.628 1.00 93.00 95 VAL A C 1
ATOM 770 O O . VAL A 1 95 ? -6.832 -12.798 11.208 1.00 93.00 95 VAL A O 1
ATOM 773 N N . ALA A 1 96 ? -5.623 -12.497 9.327 1.00 89.94 96 ALA A N 1
ATOM 774 C CA . ALA A 1 96 ? -6.524 -13.187 8.418 1.00 89.94 96 ALA A CA 1
ATOM 775 C C . ALA A 1 96 ? -5.754 -14.030 7.388 1.00 89.94 96 ALA A C 1
ATOM 777 O O . ALA A 1 96 ? -4.598 -13.724 7.063 1.00 89.94 96 ALA A O 1
ATOM 778 N N . PRO A 1 97 ? -6.356 -15.124 6.894 1.00 90.06 97 PRO A N 1
ATOM 779 C CA . PRO A 1 97 ? -5.783 -15.918 5.813 1.00 90.06 97 PRO A CA 1
ATOM 780 C C . PRO A 1 97 ? -5.847 -15.138 4.490 1.00 90.06 97 PRO A C 1
ATOM 782 O O . PRO A 1 97 ? -6.742 -14.322 4.304 1.00 90.06 97 PRO A O 1
ATOM 785 N N . ILE A 1 98 ? -4.919 -15.386 3.557 1.00 85.44 98 ILE A N 1
ATOM 786 C CA . ILE A 1 98 ? -4.781 -14.574 2.326 1.00 85.44 98 ILE A CA 1
ATOM 787 C C . ILE A 1 98 ? -6.036 -14.571 1.432 1.00 85.44 98 ILE A C 1
ATOM 789 O O . ILE A 1 98 ? -6.249 -13.633 0.681 1.00 85.44 98 ILE A O 1
ATOM 793 N N . GLN A 1 99 ? -6.892 -15.591 1.552 1.00 83.00 99 GLN A N 1
ATOM 794 C CA . GLN A 1 99 ? -8.146 -15.701 0.801 1.00 83.00 99 GLN A CA 1
ATOM 795 C C . GLN A 1 99 ? -9.232 -14.723 1.276 1.00 83.00 99 GLN A C 1
ATOM 797 O O . GLN A 1 99 ? -10.255 -14.575 0.607 1.00 83.00 99 GLN A O 1
ATOM 802 N N . GLU A 1 100 ? -9.061 -14.115 2.450 1.00 84.25 100 GLU A N 1
ATOM 803 C CA . GLU A 1 100 ? -9.981 -13.105 2.957 1.00 84.25 100 GLU A CA 1
ATOM 804 C C . GLU A 1 100 ? -9.659 -11.739 2.337 1.00 84.25 100 GLU A C 1
ATOM 806 O O . GLU A 1 100 ? -8.506 -11.336 2.226 1.00 84.25 100 GLU A O 1
ATOM 811 N N . ASP A 1 101 ? -10.699 -11.026 1.910 1.00 81.94 101 ASP A N 1
ATOM 812 C CA . ASP A 1 101 ? -10.582 -9.691 1.326 1.00 81.94 101 ASP A CA 1
ATOM 813 C C . ASP A 1 101 ? -10.290 -8.652 2.437 1.00 81.94 101 ASP A C 1
ATOM 815 O O . ASP A 1 101 ? -11.080 -8.534 3.388 1.00 81.94 101 ASP A O 1
ATOM 819 N N . PRO A 1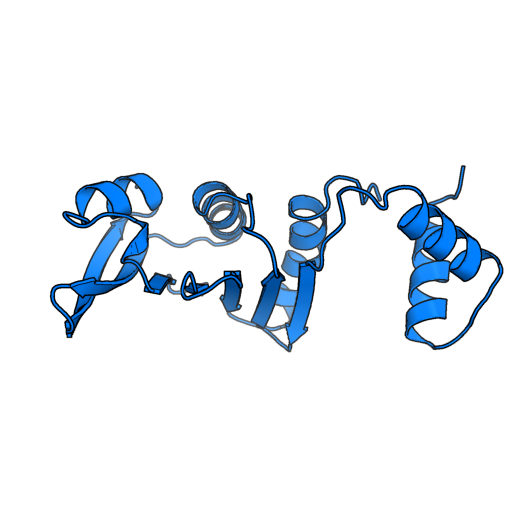 102 ? -9.189 -7.876 2.352 1.00 80.44 102 PRO A N 1
ATOM 820 C CA . PRO A 1 102 ? -8.831 -6.904 3.382 1.00 80.44 102 PRO A CA 1
ATOM 821 C C . PRO A 1 102 ? -9.858 -5.794 3.586 1.00 80.44 102 PRO A C 1
ATOM 823 O O . PRO A 1 102 ? -10.040 -5.373 4.728 1.00 80.44 102 PRO A O 1
ATOM 826 N N . SER A 1 103 ? -10.556 -5.327 2.548 1.00 78.69 103 SER A N 1
ATOM 827 C CA . SER A 1 103 ? -11.601 -4.308 2.705 1.00 78.69 103 SER A CA 1
ATOM 828 C C . SER A 1 103 ? -12.835 -4.855 3.400 1.00 78.69 103 SER A C 1
ATOM 830 O O . SER A 1 103 ? -13.447 -4.153 4.210 1.00 78.69 103 SER A O 1
ATOM 832 N N . ARG A 1 104 ? -13.216 -6.110 3.137 1.00 82.00 104 ARG A N 1
ATOM 833 C CA . ARG A 1 104 ? -14.293 -6.777 3.891 1.00 82.00 104 ARG A CA 1
ATOM 834 C C . ARG A 1 104 ? -13.908 -6.944 5.353 1.00 82.00 104 ARG A C 1
ATOM 836 O O . ARG A 1 104 ? -14.703 -6.613 6.234 1.00 82.00 104 ARG A O 1
ATOM 843 N N . LEU A 1 105 ? -12.681 -7.392 5.605 1.00 83.62 105 LEU A N 1
ATOM 844 C CA . LEU A 1 105 ? -12.144 -7.532 6.952 1.00 83.62 105 LEU A CA 1
ATOM 845 C C . LEU A 1 105 ? -12.137 -6.186 7.686 1.00 83.62 105 LEU A C 1
ATOM 847 O O . LEU A 1 105 ? -12.660 -6.095 8.796 1.00 83.62 105 LEU A O 1
ATOM 851 N N . LEU A 1 106 ? -11.641 -5.133 7.038 1.00 80.38 106 LEU A N 1
ATOM 852 C CA . LEU A 1 106 ? -11.599 -3.768 7.556 1.00 80.38 106 LEU A CA 1
ATOM 853 C C . LEU A 1 106 ? -12.999 -3.260 7.928 1.00 80.38 106 LEU A C 1
ATOM 855 O O . LEU A 1 106 ? -13.205 -2.800 9.049 1.00 80.38 106 LEU A O 1
ATOM 859 N N . LYS A 1 107 ? -13.984 -3.424 7.034 1.00 80.94 107 LYS A N 1
ATOM 860 C CA . LYS A 1 107 ? -15.391 -3.075 7.300 1.00 80.94 107 LYS A CA 1
ATOM 861 C C . LYS A 1 107 ? -15.978 -3.854 8.476 1.00 80.94 107 LYS A C 1
ATOM 863 O O . LYS A 1 107 ? -16.759 -3.295 9.233 1.00 80.94 107 LYS A O 1
ATOM 868 N N . SER A 1 108 ? -15.604 -5.124 8.648 1.00 83.06 108 SER A N 1
ATOM 869 C CA . SER A 1 108 ? -16.068 -5.942 9.781 1.00 83.06 108 SER A CA 1
ATOM 870 C C . SER A 1 108 ? -15.434 -5.538 11.117 1.00 83.06 108 SER A C 1
ATOM 872 O O . SER A 1 108 ? -16.043 -5.715 12.169 1.00 83.06 108 SER A O 1
ATOM 874 N N . MET A 1 109 ? -14.204 -5.017 11.084 1.00 81.12 109 MET A N 1
ATOM 875 C CA . MET A 1 109 ? -13.463 -4.585 12.271 1.00 81.12 109 MET A CA 1
ATOM 876 C C . MET A 1 109 ? -13.895 -3.202 12.754 1.00 81.12 109 MET A C 1
ATOM 878 O O . MET A 1 109 ? -13.802 -2.910 13.946 1.00 81.12 109 MET A O 1
ATOM 882 N N . LEU A 1 110 ? -14.321 -2.337 11.834 1.00 78.38 110 LEU A N 1
ATOM 883 C CA . LEU A 1 110 ? -14.592 -0.939 12.124 1.00 78.38 110 LEU A CA 1
ATOM 884 C C . LEU A 1 110 ? -16.047 -0.708 12.522 1.00 78.38 110 LEU A C 1
ATOM 886 O O . LEU A 1 110 ? -16.973 -0.932 11.751 1.00 78.38 110 LEU A O 1
ATOM 890 N N . GLN A 1 111 ? -16.225 -0.162 13.722 1.00 74.81 111 GLN A N 1
ATOM 891 C CA . GLN A 1 111 ? -17.494 0.413 14.184 1.00 74.81 111 GLN A CA 1
ATOM 892 C C . GLN A 1 111 ? -17.523 1.945 14.040 1.00 74.81 111 GLN A C 1
ATOM 894 O O . GLN A 1 111 ? -18.450 2.599 14.511 1.00 74.81 111 GLN A O 1
ATOM 899 N N . VAL A 1 112 ? -16.485 2.529 13.434 1.00 70.94 112 VAL A N 1
ATOM 900 C CA . VAL A 1 112 ? -16.282 3.978 13.316 1.00 70.94 112 VAL A CA 1
ATOM 901 C C . VAL A 1 112 ? -16.314 4.403 11.845 1.00 70.94 112 VAL A C 1
ATOM 903 O O . VAL A 1 112 ? -15.937 3.607 10.982 1.00 70.94 112 VAL A O 1
ATOM 906 N N . PRO A 1 113 ? -16.770 5.628 11.534 1.00 73.69 113 PRO A N 1
ATOM 907 C CA . PRO A 1 113 ? -16.821 6.094 10.155 1.00 73.69 113 PRO A CA 1
ATOM 908 C C . PRO A 1 113 ? -15.415 6.321 9.567 1.00 73.69 113 PRO A C 1
ATOM 910 O O . PRO A 1 113 ? -14.446 6.576 10.284 1.00 73.69 113 PRO A O 1
ATOM 913 N N . MET A 1 114 ? -15.305 6.171 8.242 1.00 72.50 114 MET A N 1
ATOM 914 C CA . MET A 1 114 ? -14.029 6.153 7.507 1.00 72.50 114 MET A CA 1
ATOM 915 C C . MET A 1 114 ? -13.221 7.452 7.649 1.00 72.50 114 MET A C 1
ATOM 917 O O . MET A 1 114 ? -11.997 7.410 7.591 1.00 72.50 114 MET A O 1
ATOM 921 N N . ASP A 1 115 ? -13.885 8.589 7.876 1.00 74.88 115 ASP A N 1
ATOM 922 C CA . ASP A 1 115 ? -13.266 9.907 8.092 1.00 74.88 115 ASP A CA 1
ATOM 923 C C . ASP A 1 115 ? -12.457 9.995 9.396 1.00 74.88 115 ASP A C 1
ATOM 925 O O . ASP A 1 115 ? -11.704 10.945 9.597 1.00 74.88 115 ASP A O 1
ATOM 929 N N . LYS A 1 116 ? -12.610 9.013 10.291 1.00 82.06 116 LYS A N 1
ATOM 930 C CA . LYS A 1 116 ? -11.848 8.899 11.541 1.00 82.06 116 LYS A CA 1
ATOM 931 C C . LYS A 1 116 ? -10.600 8.036 11.421 1.00 82.06 116 LYS A C 1
ATOM 933 O O . LYS A 1 116 ? -9.825 7.968 12.374 1.00 82.06 116 LYS A O 1
ATOM 938 N N . ILE A 1 117 ? -10.411 7.359 10.293 1.00 83.00 117 ILE A N 1
ATOM 939 C CA . ILE A 1 117 ? -9.248 6.508 10.066 1.00 83.00 117 ILE A CA 1
ATOM 940 C C . ILE A 1 117 ? -8.064 7.396 9.699 1.00 83.00 117 ILE A C 1
ATOM 942 O O . ILE A 1 117 ? -8.118 8.145 8.729 1.00 83.00 117 ILE A O 1
ATOM 946 N N . GLU A 1 118 ? -6.979 7.288 10.459 1.00 86.44 118 GLU A N 1
ATOM 947 C CA . GLU A 1 118 ? -5.734 7.990 10.144 1.00 86.44 118 GLU A CA 1
ATOM 948 C C . GLU A 1 118 ? -4.827 7.140 9.258 1.00 86.44 118 GLU A C 1
ATOM 950 O O . GLU A 1 118 ? -4.157 7.654 8.363 1.00 86.44 118 GLU A O 1
ATOM 955 N N . GLU A 1 119 ? -4.798 5.829 9.505 1.00 88.00 119 GLU A N 1
ATOM 956 C CA . GLU A 1 119 ? -3.880 4.918 8.835 1.00 88.00 119 GLU A CA 1
ATOM 957 C C . GLU A 1 119 ? -4.435 3.494 8.765 1.00 88.00 119 GLU A C 1
ATOM 959 O O . GLU A 1 119 ? -5.005 2.978 9.731 1.00 88.00 119 GLU A O 1
ATOM 964 N N . VAL A 1 120 ? -4.197 2.834 7.632 1.00 87.69 120 VAL A N 1
ATOM 965 C CA . VAL A 1 120 ? -4.425 1.399 7.442 1.00 87.69 120 VAL A CA 1
ATOM 966 C C . VAL A 1 120 ? -3.127 0.755 6.977 1.00 87.69 120 VAL A C 1
ATOM 968 O O . VAL A 1 120 ? -2.562 1.156 5.964 1.00 87.69 120 VAL A O 1
ATOM 971 N N . THR A 1 121 ? -2.666 -0.275 7.679 1.00 89.81 121 THR A N 1
ATOM 972 C CA . THR A 1 121 ? -1.505 -1.075 7.277 1.00 89.81 121 THR A CA 1
ATOM 973 C C . THR A 1 121 ? -1.919 -2.521 7.031 1.00 89.81 121 THR A C 1
ATOM 975 O O . THR A 1 121 ? -2.492 -3.165 7.907 1.00 89.81 121 THR A O 1
ATOM 978 N N . ILE A 1 122 ? -1.590 -3.053 5.855 1.00 87.94 122 ILE A N 1
ATOM 979 C CA . ILE A 1 122 ? -1.726 -4.465 5.496 1.00 87.94 122 ILE A CA 1
ATOM 980 C C . ILE A 1 122 ? -0.328 -5.068 5.417 1.00 87.94 122 ILE A C 1
ATOM 982 O O . ILE A 1 122 ? 0.478 -4.704 4.562 1.00 87.94 122 ILE A O 1
ATOM 986 N N . LYS A 1 123 ? -0.028 -6.010 6.305 1.00 90.00 123 LYS A N 1
ATOM 987 C CA . LYS A 1 123 ? 1.310 -6.582 6.454 1.00 90.00 123 LYS A CA 1
ATOM 988 C C . LYS A 1 123 ? 1.313 -8.080 6.218 1.00 90.00 123 LYS A C 1
ATOM 990 O O . LYS A 1 123 ? 0.513 -8.813 6.785 1.00 90.00 123 LYS A O 1
ATOM 995 N N . THR A 1 124 ? 2.287 -8.555 5.456 1.00 88.44 124 THR A N 1
ATOM 996 C CA . THR A 1 124 ? 2.622 -9.975 5.325 1.00 88.44 124 THR A CA 1
ATOM 997 C C . THR A 1 124 ? 4.090 -10.203 5.687 1.00 88.44 124 THR A C 1
ATOM 999 O O . THR A 1 124 ? 4.845 -9.274 5.975 1.00 88.44 124 THR A O 1
ATOM 1002 N N . LYS A 1 125 ? 4.551 -11.459 5.625 1.00 84.50 125 LYS A N 1
ATOM 1003 C CA . LYS A 1 125 ? 5.992 -11.767 5.705 1.00 84.50 125 LYS A CA 1
ATOM 1004 C C . LYS A 1 125 ? 6.790 -11.272 4.489 1.00 84.50 125 LYS A C 1
ATOM 1006 O O . LYS A 1 125 ? 8.016 -11.351 4.507 1.00 84.50 125 LYS A O 1
ATOM 1011 N N . LYS A 1 126 ? 6.120 -10.869 3.404 1.00 83.94 126 LYS A N 1
ATOM 1012 C CA . LYS A 1 126 ? 6.739 -10.593 2.098 1.00 83.94 126 LYS A CA 1
ATOM 1013 C C . LYS A 1 126 ? 6.523 -9.171 1.611 1.00 83.94 126 LYS A C 1
ATOM 1015 O O . LYS A 1 126 ? 7.294 -8.720 0.777 1.00 83.94 126 LYS A O 1
ATOM 1020 N N . PHE A 1 127 ? 5.527 -8.471 2.123 1.00 86.00 127 PHE A N 1
ATOM 1021 C CA . PHE A 1 127 ? 5.320 -7.072 1.814 1.00 86.00 127 PHE A CA 1
ATOM 1022 C C . PHE A 1 127 ? 4.553 -6.380 2.935 1.00 86.00 127 PHE A C 1
ATOM 1024 O O . PHE A 1 127 ? 3.895 -7.030 3.747 1.00 86.00 127 PHE A O 1
ATOM 1031 N N . GLU A 1 128 ? 4.631 -5.062 2.963 1.00 88.31 128 GLU A N 1
ATOM 1032 C CA . GLU A 1 128 ? 3.835 -4.210 3.840 1.00 88.31 128 GLU A CA 1
ATOM 1033 C C . GLU A 1 128 ? 3.269 -3.085 2.987 1.00 88.31 128 GLU A C 1
ATOM 1035 O O . GLU A 1 128 ? 4.030 -2.467 2.248 1.00 88.31 128 GLU A O 1
ATOM 1040 N N . ILE A 1 129 ? 1.958 -2.875 3.054 1.00 86.44 129 ILE A N 1
ATOM 1041 C CA . ILE A 1 129 ? 1.241 -1.788 2.394 1.00 86.44 129 ILE A CA 1
ATOM 1042 C C . ILE A 1 129 ? 0.710 -0.875 3.485 1.00 86.44 129 ILE A C 1
ATOM 1044 O O . ILE A 1 129 ? -0.052 -1.327 4.334 1.00 86.44 129 ILE A O 1
ATOM 1048 N N . GLN A 1 130 ? 1.084 0.393 3.461 1.00 87.81 130 GLN A N 1
ATOM 1049 C CA . GLN A 1 130 ? 0.622 1.385 4.423 1.00 87.81 130 GLN A CA 1
ATOM 1050 C C . GLN A 1 130 ? -0.086 2.513 3.683 1.00 87.81 130 GLN A C 1
ATOM 1052 O O . GLN A 1 130 ? 0.507 3.137 2.806 1.00 87.81 130 GLN A O 1
ATOM 1057 N N . TYR A 1 131 ? -1.334 2.765 4.062 1.00 83.44 131 TYR A N 1
ATOM 1058 C CA . TYR A 1 131 ? -2.178 3.856 3.591 1.00 83.44 131 TYR A CA 1
ATOM 1059 C C . TYR A 1 131 ? -2.306 4.885 4.704 1.00 83.44 131 TYR A C 1
ATOM 1061 O O . TYR A 1 131 ? -2.892 4.593 5.745 1.00 83.44 131 TYR A O 1
ATOM 1069 N N . ASN A 1 132 ? -1.784 6.086 4.485 1.00 81.94 132 ASN A N 1
ATOM 1070 C CA . ASN A 1 132 ? -2.051 7.223 5.359 1.00 81.94 132 ASN A CA 1
ATOM 1071 C C . ASN A 1 132 ? -3.212 8.029 4.773 1.00 81.94 132 ASN A C 1
ATOM 1073 O O . ASN A 1 132 ? -3.126 8.470 3.626 1.00 81.94 132 ASN A O 1
ATOM 1077 N N . LEU A 1 133 ? -4.280 8.184 5.552 1.00 74.88 133 LEU A N 1
ATOM 1078 C CA . LEU A 1 133 ? -5.519 8.872 5.173 1.00 74.88 133 LEU A CA 1
ATOM 1079 C C . LEU A 1 133 ? -5.670 10.222 5.898 1.00 74.88 133 LEU A C 1
ATOM 1081 O O . LEU A 1 133 ? -6.685 10.905 5.765 1.00 74.88 133 LEU A O 1
ATOM 1085 N N . LYS A 1 134 ? -4.666 10.626 6.686 1.00 69.31 134 LYS A N 1
ATOM 1086 C CA . LYS A 1 134 ? -4.716 11.838 7.502 1.00 69.31 134 LYS A CA 1
ATOM 1087 C C . LYS A 1 134 ? -4.422 13.084 6.659 1.00 69.31 134 LYS A C 1
ATOM 1089 O O . LYS A 1 134 ? -3.275 13.404 6.350 1.00 69.31 134 LYS A O 1
ATOM 1094 N N . GLY A 1 135 ? -5.473 13.850 6.366 1.00 60.66 135 GLY A N 1
ATOM 1095 C CA . GLY A 1 135 ? -5.412 15.119 5.628 1.00 60.66 135 GLY A CA 1
ATOM 1096 C C . GLY A 1 135 ? -5.679 14.964 4.127 1.00 60.66 135 GLY A C 1
ATOM 1097 O O . GLY A 1 135 ? -6.061 13.905 3.655 1.00 60.66 135 GLY A O 1
ATOM 1098 N N . TYR A 1 136 ? -5.471 16.027 3.343 1.00 52.06 136 TYR A N 1
ATOM 1099 C CA . TYR A 1 136 ? -5.717 16.020 1.886 1.00 52.06 136 TYR A CA 1
ATOM 1100 C C . TYR A 1 136 ? -4.683 15.222 1.069 1.00 52.06 136 TYR A C 1
ATOM 1102 O O . TYR A 1 136 ? -4.654 15.326 -0.158 1.00 52.06 136 TYR A O 1
ATOM 1110 N N . ARG A 1 137 ? -3.763 14.510 1.727 1.00 59.91 137 ARG A N 1
ATOM 1111 C CA . ARG A 1 137 ? -2.678 13.786 1.068 1.00 59.91 137 ARG A CA 1
ATOM 1112 C C . ARG A 1 137 ? -2.735 12.328 1.450 1.00 59.91 137 ARG A C 1
ATOM 1114 O O . ARG A 1 137 ? -2.469 11.984 2.595 1.00 59.91 137 ARG A O 1
ATOM 1121 N N . GLU A 1 138 ? -3.011 11.497 0.462 1.00 65.38 138 GLU A N 1
ATOM 1122 C CA . GLU A 1 138 ? -2.917 10.059 0.622 1.00 65.38 138 GLU A CA 1
ATOM 1123 C C . GLU A 1 138 ? -1.502 9.617 0.267 1.00 65.38 138 GLU A C 1
ATOM 1125 O O . GLU A 1 138 ? -0.962 9.972 -0.790 1.00 65.38 138 GLU A O 1
ATOM 1130 N N . THR A 1 139 ? -0.881 8.864 1.172 1.00 72.69 139 THR A N 1
ATOM 1131 C CA . THR A 1 139 ? 0.405 8.219 0.906 1.00 72.69 139 THR A CA 1
ATOM 1132 C C . THR A 1 139 ? 0.257 6.717 1.002 1.00 72.69 139 THR A C 1
ATOM 1134 O O . THR A 1 139 ? -0.246 6.203 2.000 1.00 72.69 139 THR A O 1
ATOM 1137 N N . LEU A 1 140 ? 0.750 6.035 -0.021 1.00 74.44 140 LEU A N 1
ATOM 1138 C CA . LEU A 1 140 ? 0.874 4.594 -0.101 1.00 74.44 140 LEU A CA 1
ATOM 1139 C C . LEU A 1 140 ? 2.359 4.242 -0.033 1.00 74.44 140 LEU A C 1
ATOM 1141 O O . LEU A 1 140 ? 3.136 4.624 -0.907 1.00 74.44 140 LEU A O 1
ATOM 1145 N N . THR A 1 141 ? 2.740 3.482 0.983 1.00 82.81 141 THR A N 1
ATOM 1146 C CA . THR A 1 141 ? 4.097 2.953 1.128 1.00 82.81 141 THR A CA 1
ATOM 1147 C C . THR A 1 141 ? 4.048 1.446 0.971 1.00 82.81 141 THR A C 1
ATOM 1149 O O . THR A 1 141 ? 3.319 0.775 1.700 1.00 82.81 141 THR A O 1
ATOM 1152 N N . VAL A 1 142 ? 4.838 0.907 0.043 1.00 83.19 142 VAL A N 1
ATOM 1153 C CA . VAL A 1 142 ? 4.985 -0.534 -0.159 1.00 83.19 142 VAL A CA 1
ATOM 1154 C C . VAL A 1 142 ? 6.417 -0.949 0.109 1.00 83.19 142 VAL A C 1
ATOM 1156 O O . VAL A 1 142 ? 7.339 -0.551 -0.600 1.00 83.19 142 VAL A O 1
ATOM 1159 N N . LYS A 1 143 ? 6.612 -1.790 1.119 1.00 86.00 143 LYS A N 1
ATOM 1160 C CA . LYS A 1 143 ? 7.917 -2.356 1.462 1.00 86.00 143 LYS A CA 1
ATOM 1161 C C . LYS A 1 143 ? 8.019 -3.781 0.946 1.00 86.00 143 LYS A C 1
ATOM 1163 O O . LYS A 1 143 ? 7.177 -4.607 1.279 1.00 86.00 143 LYS A O 1
ATOM 1168 N N . LEU A 1 144 ? 9.069 -4.083 0.190 1.00 86.06 144 LEU A N 1
ATOM 1169 C CA . LEU A 1 144 ? 9.335 -5.401 -0.392 1.00 86.06 144 LEU A CA 1
ATOM 1170 C C . LEU A 1 144 ? 10.587 -6.053 0.233 1.00 86.06 144 LEU A C 1
ATOM 1172 O O . LEU A 1 144 ? 11.379 -5.371 0.890 1.00 86.06 144 LEU A O 1
ATOM 1176 N N . PRO A 1 145 ? 10.797 -7.375 0.067 1.00 84.25 145 PRO A N 1
ATOM 1177 C CA . PRO A 1 145 ? 11.862 -8.117 0.747 1.00 84.25 145 PRO A CA 1
ATOM 1178 C C . PRO A 1 145 ? 13.268 -7.720 0.301 1.00 84.25 145 PRO A C 1
ATOM 1180 O O . PRO A 1 145 ? 14.200 -7.783 1.096 1.00 84.25 145 PRO A O 1
ATOM 1183 N N . ASN A 1 146 ? 13.431 -7.368 -0.977 1.00 85.00 146 ASN A N 1
ATOM 1184 C CA . ASN A 1 146 ? 14.721 -7.014 -1.556 1.00 85.00 146 ASN A CA 1
ATOM 1185 C C . ASN A 1 146 ? 14.570 -5.998 -2.711 1.00 85.00 146 ASN A C 1
ATOM 1187 O O . ASN A 1 146 ? 13.472 -5.867 -3.264 1.00 85.00 146 ASN A O 1
ATOM 1191 N N . PRO A 1 147 ? 15.652 -5.281 -3.073 1.00 81.00 147 PRO A N 1
ATOM 1192 C CA . PRO A 1 147 ? 15.614 -4.244 -4.107 1.00 81.00 147 PRO A CA 1
ATOM 1193 C C . PRO A 1 147 ? 15.333 -4.758 -5.525 1.00 81.00 147 PRO A C 1
ATOM 1195 O O . PRO A 1 147 ? 14.692 -4.056 -6.302 1.00 81.00 147 PRO A O 1
ATOM 1198 N N . ASP A 1 148 ? 15.778 -5.967 -5.876 1.00 79.19 148 ASP A N 1
ATOM 1199 C CA . ASP A 1 148 ? 15.598 -6.507 -7.232 1.00 79.19 148 ASP A CA 1
ATOM 1200 C C . ASP A 1 148 ? 14.127 -6.821 -7.517 1.00 79.19 148 ASP A C 1
ATOM 1202 O O . ASP A 1 148 ? 13.580 -6.427 -8.549 1.00 79.19 148 ASP A O 1
ATOM 1206 N N . LEU A 1 149 ? 13.448 -7.434 -6.545 1.00 81.12 149 LEU A N 1
ATOM 1207 C CA . LEU A 1 149 ? 12.008 -7.657 -6.589 1.00 81.12 149 LEU A CA 1
ATOM 1208 C C . LEU A 1 149 ? 11.247 -6.327 -6.604 1.00 81.12 149 LEU A C 1
ATOM 1210 O O . LEU A 1 149 ? 10.276 -6.188 -7.342 1.00 81.12 149 LEU A O 1
ATOM 1214 N N . ALA A 1 150 ? 11.709 -5.333 -5.839 1.00 79.75 150 ALA A N 1
ATOM 1215 C CA . ALA A 1 150 ? 11.103 -4.008 -5.842 1.00 79.75 150 ALA A CA 1
ATOM 1216 C C . ALA A 1 150 ? 11.200 -3.315 -7.198 1.00 79.75 150 ALA A C 1
ATOM 1218 O O . ALA A 1 150 ? 10.201 -2.781 -7.665 1.00 79.75 150 ALA A O 1
ATOM 1219 N N . ARG A 1 151 ? 12.349 -3.390 -7.874 1.00 73.38 151 ARG A N 1
ATOM 1220 C CA . ARG A 1 151 ? 12.519 -2.861 -9.236 1.00 73.38 151 ARG A CA 1
ATOM 1221 C C . ARG A 1 151 ? 11.610 -3.559 -10.245 1.00 73.38 151 ARG A C 1
ATOM 1223 O O . ARG A 1 151 ? 10.978 -2.875 -11.042 1.00 73.38 151 ARG A O 1
ATOM 1230 N N . SER A 1 152 ? 11.523 -4.890 -10.191 1.00 80.19 152 SER A N 1
ATOM 1231 C CA . SER A 1 152 ? 10.657 -5.672 -11.086 1.00 80.19 152 SER A CA 1
ATOM 1232 C C . SER A 1 152 ? 9.186 -5.292 -10.915 1.00 80.19 152 SER A C 1
ATOM 1234 O O . SER A 1 152 ? 8.502 -4.997 -11.889 1.00 80.19 152 SER A O 1
ATOM 1236 N N . ILE A 1 153 ? 8.714 -5.247 -9.667 1.00 79.50 153 ILE A N 1
ATOM 1237 C CA . ILE A 1 153 ? 7.318 -4.932 -9.351 1.00 79.50 153 ILE A CA 1
ATOM 1238 C C . ILE A 1 153 ? 7.007 -3.457 -9.620 1.00 79.50 153 ILE A C 1
ATOM 1240 O O . ILE A 1 153 ? 5.896 -3.142 -10.030 1.00 79.50 153 ILE A O 1
ATOM 1244 N N . PHE A 1 154 ? 7.970 -2.551 -9.434 1.00 77.75 154 PHE A N 1
ATOM 1245 C CA . PHE A 1 154 ? 7.775 -1.116 -9.647 1.00 77.75 154 PHE A CA 1
ATOM 1246 C C . PHE A 1 154 ? 7.340 -0.782 -11.077 1.00 77.75 154 PHE A C 1
ATOM 1248 O O . PHE A 1 154 ? 6.463 0.055 -11.260 1.00 77.75 154 PHE A O 1
ATOM 1255 N N . ILE A 1 155 ? 7.901 -1.454 -12.086 1.00 70.00 155 ILE A N 1
ATOM 1256 C CA . ILE A 1 155 ? 7.528 -1.220 -13.489 1.00 70.00 155 ILE A CA 1
ATOM 1257 C C . ILE A 1 155 ? 6.084 -1.672 -13.746 1.00 70.00 155 ILE A C 1
ATOM 1259 O O . ILE A 1 155 ? 5.290 -0.915 -14.296 1.00 70.00 155 ILE A O 1
ATOM 1263 N N . GLU A 1 156 ? 5.716 -2.876 -13.301 1.00 75.38 156 GLU A N 1
ATOM 1264 C CA . GLU A 1 156 ? 4.336 -3.375 -13.408 1.00 75.38 156 GLU A CA 1
ATOM 1265 C C . GLU A 1 156 ? 3.344 -2.490 -12.640 1.00 75.38 156 GLU A C 1
ATOM 1267 O O . GLU A 1 156 ? 2.231 -2.234 -13.096 1.00 75.38 156 GLU A O 1
ATOM 1272 N N . PHE A 1 157 ? 3.771 -1.991 -11.483 1.00 74.88 157 PHE A N 1
ATOM 1273 C CA . PHE A 1 157 ? 2.994 -1.105 -10.634 1.00 74.88 157 PHE A CA 1
ATOM 1274 C C . PHE A 1 157 ? 2.735 0.250 -11.301 1.00 74.88 157 PHE A C 1
ATOM 1276 O O . PHE A 1 157 ? 1.622 0.764 -11.231 1.00 74.88 157 PHE A O 1
ATOM 1283 N N . LEU A 1 158 ? 3.724 0.811 -12.002 1.00 69.00 158 LEU A N 1
ATOM 1284 C CA . LEU A 1 158 ? 3.529 2.036 -12.776 1.00 69.00 158 LEU A CA 1
ATOM 1285 C C . LEU A 1 158 ? 2.466 1.861 -13.865 1.00 69.00 158 LEU A C 1
ATOM 1287 O O . LEU A 1 158 ? 1.690 2.785 -14.069 1.00 69.00 158 LEU A O 1
ATOM 1291 N N . HIS A 1 159 ? 2.365 0.695 -14.511 1.00 67.06 159 HIS A N 1
ATOM 1292 C CA . HIS A 1 159 ? 1.288 0.435 -15.477 1.00 67.06 159 HIS A CA 1
ATOM 1293 C C . HIS A 1 159 ? -0.089 0.339 -14.818 1.00 67.06 159 HIS A C 1
ATOM 1295 O O . HIS A 1 159 ? -1.075 0.787 -15.393 1.00 67.06 159 HIS A O 1
ATOM 1301 N N . LEU A 1 160 ? -0.173 -0.224 -13.610 1.00 69.75 160 LEU A N 1
ATOM 1302 C CA . LEU A 1 160 ? -1.430 -0.273 -12.860 1.00 69.75 160 LEU A CA 1
ATOM 1303 C C . LEU A 1 160 ? -1.918 1.136 -12.493 1.00 69.75 160 LEU A C 1
ATOM 1305 O O . LEU A 1 160 ? -3.108 1.430 -12.573 1.00 69.75 160 LEU A O 1
ATOM 1309 N N . VAL A 1 161 ? -0.989 1.996 -12.081 1.00 64.00 161 VAL A N 1
ATOM 1310 C CA . VAL A 1 161 ? -1.273 3.361 -11.624 1.00 64.00 161 VAL A CA 1
ATOM 1311 C C . VAL A 1 161 ? -1.472 4.331 -12.794 1.00 64.00 161 VAL A C 1
ATOM 1313 O O . VAL A 1 161 ? -2.283 5.250 -12.707 1.00 64.00 161 VAL A O 1
ATOM 1316 N N . PHE A 1 162 ? -0.768 4.107 -13.902 1.00 62.88 162 PHE A N 1
ATOM 1317 C CA . PHE A 1 162 ? -0.851 4.886 -15.132 1.00 62.88 162 PHE A CA 1
ATOM 1318 C C . PHE A 1 162 ? -1.161 3.950 -16.312 1.00 62.88 162 PHE A C 1
ATOM 1320 O O . PHE A 1 162 ? -0.266 3.642 -17.101 1.00 62.88 162 PHE A O 1
ATOM 1327 N N . PRO A 1 163 ? -2.420 3.504 -16.478 1.00 51.12 163 PRO A N 1
ATOM 1328 C CA . PRO A 1 163 ? -2.797 2.542 -17.520 1.00 51.12 163 PRO A CA 1
ATOM 1329 C C . PRO A 1 163 ? -2.538 3.041 -18.950 1.00 51.12 163 PRO A C 1
ATOM 1331 O O . PRO A 1 163 ? -2.417 2.237 -19.866 1.00 51.12 163 PRO A O 1
ATOM 1334 N N . TYR A 1 164 ? -2.396 4.357 -19.135 1.00 42.09 164 TYR A N 1
ATOM 1335 C CA . TYR A 1 164 ? -2.054 4.991 -20.411 1.00 42.09 164 TYR A CA 1
ATOM 1336 C C . TYR A 1 164 ? -0.560 4.893 -20.775 1.00 42.09 164 TYR A C 1
ATOM 1338 O O . TYR A 1 164 ? -0.182 5.226 -21.899 1.00 42.09 164 TYR A O 1
ATOM 1346 N N . LEU A 1 165 ? 0.300 4.422 -19.860 1.00 38.00 165 LEU A N 1
ATOM 1347 C CA . LEU A 1 165 ? 1.662 3.988 -20.181 1.00 38.00 165 LEU A CA 1
ATOM 1348 C C . LEU A 1 165 ? 1.585 2.657 -20.948 1.00 38.00 165 LEU A C 1
ATOM 1350 O O . LEU A 1 165 ? 1.819 1.588 -20.391 1.00 38.00 165 LEU A O 1
ATOM 1354 N N . HIS A 1 166 ? 1.230 2.709 -22.230 1.00 34.44 166 HIS A N 1
ATOM 1355 C CA . HIS A 1 166 ? 1.347 1.553 -23.114 1.00 34.44 166 HIS A CA 1
ATOM 1356 C C . HIS A 1 166 ? 2.793 1.441 -23.621 1.00 34.44 166 HIS A C 1
ATOM 1358 O O . HIS A 1 166 ? 3.285 2.336 -24.311 1.00 34.44 166 HIS A O 1
ATOM 1364 N N . VAL A 1 167 ? 3.457 0.348 -23.225 1.00 39.50 167 VAL A N 1
ATOM 1365 C CA . VAL A 1 167 ? 4.769 -0.113 -23.714 1.00 39.50 167 VAL A CA 1
ATOM 1366 C C . VAL A 1 167 ? 4.642 -0.556 -25.168 1.00 39.50 167 VAL A C 1
ATOM 1368 O O . VAL A 1 167 ? 3.842 -1.481 -25.419 1.00 39.50 167 VAL A O 1
#

pLDDT: mean 72.63, std 14.69, range [34.44, 93.75]